Protein AF-A0A0G1J4E5-F1 (afdb_monomer_lite)

Organism: NCBI:txid1618413

Secondary structure (DSSP, 8-state):
-HHHHHTT---GGGSHHHHHHHHHHHHHHHHHTT-HHHHHHHHHHHHHHH-HHHHHHHHHHHHHHHHHHHHT--HHHHHHHHHHHHHHHHHHHTT-TTTHHHHTT-------S-------------------SS--TT-----PPPPGGGTS---------------TTGGGSSS---

Sequence (178 aa):
SFAFMLSKIKIPLSQPNVVVGSLLFFVSVAAIGKAGKVGAVAWEGVSSLVTPVGAFIVLLGTSVVGLIILFNTSFDAVFKLLAAIFTQARAYIFGESRFDKVINRGQLKVSGGPPTSTLAKNAPGEPLAPKLVSNVPGEQIVWKYPPLELLRTPPLSKKPWKVLALRPGWLRSIWDRP

Radius of gyration: 35.81 Å; chains: 1; bounding box: 70×92×84 Å

pLDDT: mean 71.75, std 17.54, range [40.28, 95.5]

Foldseek 3Di:
DVVVVVVPPPPVVVDVLLVQLVVQLVQLVCLLVVPPPSNVVSVVVQCVPPHNVVSNVVSVVSNLVSQCSNVVDDSVVSVVVVVVVVVVVCCVVVPPPVVVVVVVPDPPDPPDDDDDDDDDDDDDDDDDDPPPDPDDPPDPPPPDDPPCVVVCPDPPPPPPPPPPPPDPPPVPPPPDDD

Structure (mmCIF, N/CA/C/O backbone):
data_AF-A0A0G1J4E5-F1
#
_entry.id   AF-A0A0G1J4E5-F1
#
loop_
_atom_site.group_PDB
_atom_site.id
_atom_site.type_symbol
_atom_site.label_atom_id
_atom_site.label_alt_id
_atom_site.label_comp_i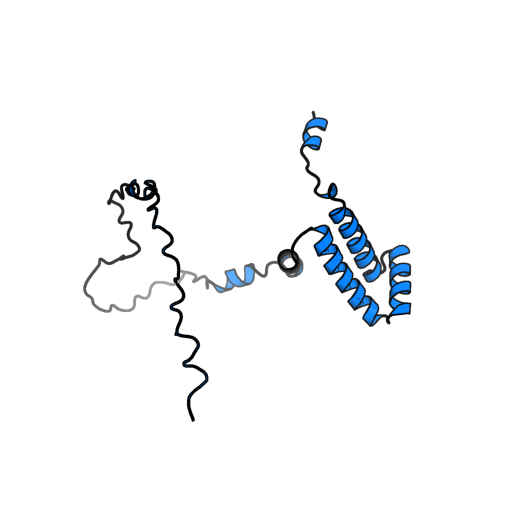d
_atom_site.label_asym_id
_atom_site.label_entity_id
_atom_site.label_seq_id
_atom_site.pdbx_PDB_ins_code
_atom_site.Cartn_x
_atom_site.Cartn_y
_atom_site.Cartn_z
_atom_site.occupancy
_atom_site.B_iso_or_equiv
_atom_site.auth_seq_id
_atom_site.auth_comp_id
_atom_site.auth_asym_id
_atom_site.auth_atom_id
_atom_site.pdbx_PDB_model_num
ATOM 1 N N . SER A 1 1 ? -26.902 -28.767 14.394 1.00 57.31 1 SER A N 1
ATOM 2 C CA . SER A 1 1 ? -26.782 -27.466 15.090 1.00 57.31 1 SER A CA 1
ATOM 3 C C . SER A 1 1 ? -25.752 -26.494 14.513 1.00 57.31 1 SER A C 1
ATOM 5 O O . SER A 1 1 ? -25.933 -25.298 14.699 1.00 57.31 1 SER A O 1
ATOM 7 N N . PHE A 1 2 ? -24.724 -26.927 13.766 1.00 63.78 2 PHE A N 1
ATOM 8 C CA . PHE A 1 2 ? -23.724 -26.006 13.186 1.00 63.78 2 PHE A CA 1
ATOM 9 C C . PHE A 1 2 ? -24.287 -25.002 12.159 1.00 63.78 2 PHE A C 1
ATOM 11 O O . PHE A 1 2 ? -23.803 -23.876 12.082 1.00 63.78 2 PHE A O 1
ATOM 18 N N . ALA A 1 3 ? -25.361 -25.352 11.441 1.00 74.38 3 ALA A N 1
ATOM 19 C CA . ALA A 1 3 ? -25.992 -24.484 10.439 1.00 74.38 3 ALA A CA 1
ATOM 20 C C . ALA A 1 3 ? -26.521 -23.144 11.003 1.00 74.38 3 ALA A C 1
ATOM 22 O O . ALA A 1 3 ? -26.431 -22.118 10.335 1.00 74.38 3 ALA A O 1
ATOM 23 N N . PHE A 1 4 ? -27.001 -23.115 12.253 1.00 71.56 4 PHE A N 1
ATOM 24 C CA . PHE A 1 4 ? -27.468 -21.878 12.898 1.00 71.56 4 PHE A CA 1
ATOM 25 C C . PHE A 1 4 ? -26.324 -21.010 13.453 1.00 71.56 4 PHE A C 1
ATOM 27 O O . PHE A 1 4 ? -26.496 -19.801 13.596 1.00 71.56 4 PHE A O 1
ATOM 34 N N . MET A 1 5 ? -25.144 -21.587 13.716 1.00 71.62 5 MET A N 1
ATOM 35 C CA . MET A 1 5 ? -23.969 -20.833 14.184 1.00 71.62 5 MET A CA 1
ATOM 36 C C . MET A 1 5 ? -23.278 -20.081 13.035 1.00 71.62 5 MET A C 1
ATOM 38 O O . MET A 1 5 ? -22.812 -18.961 13.231 1.00 71.62 5 MET A O 1
ATOM 42 N N . LEU A 1 6 ? -23.292 -20.639 11.817 1.00 70.25 6 LEU A N 1
ATOM 43 C CA . LEU A 1 6 ? -22.784 -19.981 10.603 1.00 70.25 6 LEU A CA 1
ATOM 44 C C . LEU A 1 6 ? -23.627 -18.760 10.183 1.00 70.25 6 LEU A C 1
ATOM 46 O O . LEU A 1 6 ? -23.089 -17.803 9.637 1.00 70.25 6 LEU A O 1
ATOM 50 N N . SER A 1 7 ? -24.929 -18.741 10.497 1.00 68.69 7 SER A N 1
ATOM 51 C CA . SER A 1 7 ? -25.852 -17.648 10.131 1.00 68.69 7 SER A CA 1
ATOM 52 C C . SER A 1 7 ? -25.569 -16.315 10.850 1.00 68.69 7 SER A C 1
ATOM 54 O O . SER A 1 7 ? -25.969 -15.252 10.377 1.00 68.69 7 SER A O 1
ATOM 56 N N . LYS A 1 8 ? -24.841 -16.334 11.975 1.00 62.22 8 LYS A N 1
ATOM 57 C CA . LYS A 1 8 ? -24.440 -15.122 12.715 1.00 62.22 8 LYS A CA 1
ATOM 58 C C . LYS A 1 8 ? -23.089 -14.555 12.278 1.00 62.22 8 LYS A C 1
ATOM 60 O O . LYS A 1 8 ? -22.712 -13.482 12.752 1.00 62.22 8 LYS A O 1
ATOM 65 N N . ILE A 1 9 ? -22.371 -15.225 11.375 1.00 69.44 9 ILE A N 1
ATOM 66 C CA . ILE A 1 9 ? -21.128 -14.697 10.819 1.00 69.44 9 ILE A CA 1
ATOM 67 C C . ILE A 1 9 ? -21.518 -13.606 9.821 1.00 69.44 9 ILE A C 1
ATOM 69 O O . ILE A 1 9 ? -21.808 -13.863 8.657 1.00 69.44 9 ILE A O 1
ATOM 73 N N . LYS A 1 10 ? -21.556 -12.359 10.297 1.00 60.66 10 LYS A N 1
ATOM 74 C CA . LYS A 1 10 ? -21.595 -11.180 9.431 1.00 60.66 10 LYS A CA 1
ATOM 75 C C . LYS A 1 10 ? -20.264 -11.111 8.694 1.00 60.66 10 LYS A C 1
ATOM 77 O O . LYS A 1 10 ? -19.330 -10.467 9.159 1.00 60.66 10 LYS A O 1
ATOM 82 N N . ILE A 1 11 ? -20.158 -11.821 7.577 1.00 67.06 11 ILE A N 1
ATOM 83 C CA . ILE A 1 11 ? -18.990 -11.731 6.715 1.00 67.06 11 ILE A CA 1
ATOM 84 C C . ILE A 1 11 ? -19.005 -10.310 6.120 1.00 67.06 11 ILE A C 1
ATOM 86 O O . ILE A 1 11 ? -19.946 -9.968 5.398 1.00 67.06 11 ILE A O 1
ATOM 90 N N . PRO A 1 12 ? -17.999 -9.461 6.396 1.00 62.59 12 PRO A N 1
ATOM 91 C CA . PRO A 1 12 ? -17.943 -8.100 5.852 1.00 62.59 12 PRO A CA 1
ATOM 92 C C . PRO A 1 12 ? -17.847 -8.077 4.313 1.00 62.59 12 PRO A C 1
ATOM 94 O O . PRO A 1 12 ? -18.073 -7.040 3.698 1.00 62.59 12 PRO A O 1
ATOM 97 N N . LEU A 1 13 ? -17.607 -9.237 3.687 1.00 58.84 13 LEU A N 1
ATOM 98 C CA . LEU A 1 13 ? -17.627 -9.469 2.239 1.00 58.84 13 LEU A CA 1
ATOM 99 C C . LEU A 1 13 ? -19.006 -9.262 1.582 1.00 58.84 13 LEU A C 1
ATOM 101 O O . LEU A 1 13 ? -19.081 -9.243 0.361 1.00 58.84 13 LEU A O 1
ATOM 105 N N . SER A 1 14 ? -20.096 -9.090 2.344 1.00 66.00 14 SER A N 1
ATOM 106 C CA . SER A 1 14 ? -21.414 -8.778 1.758 1.00 66.00 14 SER A CA 1
ATOM 107 C C . SER A 1 14 ? -21.496 -7.363 1.166 1.00 66.00 14 SER A C 1
ATOM 109 O O . SER A 1 14 ? -22.462 -7.057 0.468 1.00 66.00 14 SER A O 1
ATOM 111 N N . GLN A 1 15 ? -20.527 -6.489 1.456 1.00 78.19 15 GLN A N 1
ATOM 112 C CA . GLN A 1 15 ? -20.452 -5.162 0.851 1.00 78.19 15 GLN A CA 1
ATOM 113 C C . GLN A 1 15 ? -19.745 -5.253 -0.514 1.00 78.19 15 GLN A C 1
ATOM 115 O O . GLN A 1 15 ? -18.586 -5.673 -0.555 1.00 78.19 15 GLN A O 1
ATOM 120 N N . PRO A 1 16 ? -20.378 -4.814 -1.621 1.00 81.94 16 PRO A N 1
ATOM 121 C CA . PRO A 1 16 ? -19.771 -4.857 -2.957 1.00 81.94 16 PRO A CA 1
ATOM 122 C C . PRO A 1 16 ? -18.404 -4.165 -3.023 1.00 81.94 16 PRO A C 1
ATOM 124 O O . PRO A 1 16 ? -17.489 -4.643 -3.688 1.00 81.94 16 PRO A O 1
ATOM 127 N N . ASN A 1 17 ? -18.241 -3.076 -2.267 1.00 85.38 17 ASN A N 1
ATOM 128 C CA . ASN A 1 17 ? -17.005 -2.294 -2.208 1.00 85.38 17 ASN A CA 1
ATOM 129 C C . ASN A 1 17 ? -15.811 -3.146 -1.753 1.00 85.38 17 ASN A C 1
ATOM 131 O O . ASN A 1 17 ? -14.743 -3.082 -2.354 1.00 85.38 17 ASN A O 1
ATOM 135 N N . VAL A 1 18 ? -16.011 -3.995 -0.741 1.00 87.75 18 VAL A N 1
ATOM 136 C CA . VAL A 1 18 ? -14.967 -4.865 -0.178 1.00 87.75 18 VAL A CA 1
ATOM 137 C C . VAL A 1 18 ? -14.508 -5.885 -1.221 1.00 87.75 18 VAL A C 1
ATOM 139 O O . VAL A 1 18 ? -13.314 -6.142 -1.351 1.00 87.75 18 VAL A O 1
ATOM 142 N N . VAL A 1 19 ? -15.437 -6.421 -2.020 1.00 89.50 19 VAL A N 1
ATOM 143 C CA . VAL A 1 19 ? -15.121 -7.368 -3.101 1.00 89.50 19 VAL A CA 1
ATOM 144 C C . VAL A 1 19 ? -14.272 -6.693 -4.175 1.00 89.50 19 VAL A C 1
ATOM 146 O O . VAL A 1 19 ? -13.218 -7.219 -4.535 1.00 89.50 19 VAL A O 1
ATOM 149 N N . VAL A 1 20 ? -14.671 -5.503 -4.631 1.00 91.00 20 VAL A N 1
ATOM 150 C CA . VAL A 1 20 ? -13.913 -4.731 -5.630 1.00 91.00 20 VAL A CA 1
ATOM 151 C C . VAL A 1 20 ? -12.520 -4.378 -5.105 1.00 91.00 20 VAL A C 1
ATOM 153 O O . VAL A 1 20 ? -11.532 -4.580 -5.809 1.00 91.00 20 VAL A O 1
ATOM 156 N N . GLY A 1 21 ? -12.425 -3.927 -3.851 1.00 91.38 21 GLY A N 1
ATOM 157 C CA . GLY A 1 21 ? -11.150 -3.639 -3.195 1.00 91.38 21 GLY A CA 1
ATOM 158 C C . GLY A 1 21 ? -10.251 -4.871 -3.090 1.00 91.38 21 GLY A C 1
ATOM 159 O O . GLY A 1 21 ? -9.068 -4.788 -3.407 1.00 91.38 21 GLY A O 1
ATOM 160 N N . SER A 1 22 ? -10.815 -6.029 -2.726 1.00 90.06 22 SER A N 1
ATOM 161 C CA . SER A 1 22 ? -10.077 -7.298 -2.635 1.00 90.06 22 SER A CA 1
ATOM 162 C C . SER A 1 22 ? -9.513 -7.742 -3.980 1.00 90.06 22 SER A C 1
ATOM 164 O O . SER A 1 22 ? -8.348 -8.126 -4.052 1.00 90.06 22 SER A O 1
ATOM 166 N N . LEU A 1 23 ? -10.305 -7.633 -5.049 1.00 92.62 23 LEU A N 1
ATOM 167 C CA . LEU A 1 23 ? -9.894 -8.016 -6.392 1.00 92.62 23 LEU A CA 1
ATOM 168 C C . LEU A 1 23 ? -8.799 -7.080 -6.905 1.00 92.62 23 LEU A C 1
ATOM 170 O O . LEU A 1 23 ? -7.784 -7.545 -7.421 1.00 92.62 23 LEU A O 1
ATOM 174 N N . LEU A 1 24 ? -8.979 -5.771 -6.714 1.00 93.00 24 LEU A N 1
ATOM 175 C CA . LEU A 1 24 ? -8.003 -4.766 -7.118 1.00 93.00 24 LEU A CA 1
ATOM 176 C C . LEU A 1 24 ? -6.676 -4.957 -6.376 1.00 93.00 24 LEU A C 1
ATOM 178 O O . LEU A 1 24 ? -5.624 -5.024 -7.007 1.00 93.00 24 LEU A O 1
ATOM 182 N N . PHE A 1 25 ? -6.728 -5.098 -5.049 1.00 93.38 25 PHE A N 1
ATOM 183 C CA . PHE A 1 25 ? -5.554 -5.362 -4.220 1.00 93.38 25 PHE A CA 1
ATOM 184 C C . PHE A 1 25 ? -4.847 -6.652 -4.648 1.00 93.38 25 PHE A C 1
ATOM 186 O O . PHE A 1 25 ? -3.633 -6.655 -4.844 1.00 93.38 25 PHE A O 1
ATOM 193 N N . PHE A 1 26 ? -5.606 -7.729 -4.855 1.00 93.75 26 PHE A N 1
ATOM 194 C CA . PHE A 1 26 ? -5.065 -9.022 -5.254 1.00 93.75 26 PHE A CA 1
ATOM 195 C C . PHE A 1 26 ? -4.353 -8.960 -6.608 1.00 93.75 26 PHE A C 1
ATOM 197 O O . PHE A 1 26 ? -3.216 -9.413 -6.711 1.00 93.75 26 PHE A O 1
ATOM 204 N N . VAL A 1 27 ? -4.973 -8.355 -7.626 1.00 94.00 27 VAL A N 1
ATOM 205 C CA . VAL A 1 27 ? -4.351 -8.190 -8.950 1.00 94.00 27 VAL A CA 1
ATOM 206 C C . VAL A 1 27 ? -3.096 -7.325 -8.855 1.00 94.00 27 VAL A C 1
ATOM 208 O O . VAL A 1 27 ? -2.080 -7.658 -9.459 1.00 94.00 27 VAL A O 1
ATOM 211 N N . SER A 1 28 ? -3.135 -6.260 -8.053 1.00 93.62 28 SER A N 1
ATOM 212 C CA . SER A 1 28 ? -1.995 -5.364 -7.857 1.00 93.62 28 SER A CA 1
ATOM 213 C C . SER A 1 28 ? -0.794 -6.087 -7.245 1.00 93.62 28 SER A C 1
ATOM 215 O O . SER A 1 28 ? 0.313 -6.026 -7.776 1.00 93.62 28 SER A O 1
ATOM 217 N N . VAL A 1 29 ? -1.013 -6.826 -6.154 1.00 94.12 29 VAL A N 1
ATOM 218 C CA . VAL A 1 29 ? 0.043 -7.588 -5.471 1.00 94.12 29 VAL A CA 1
ATOM 219 C C . VAL A 1 29 ? 0.534 -8.748 -6.339 1.00 94.12 29 VAL A C 1
ATOM 221 O O . VAL A 1 29 ? 1.740 -8.983 -6.419 1.00 94.12 29 VAL A O 1
ATOM 224 N N . AL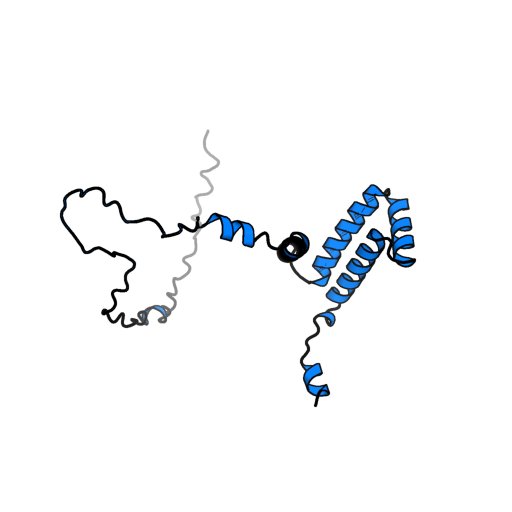A A 1 30 ? -0.370 -9.438 -7.040 1.00 94.50 30 ALA A N 1
ATOM 225 C CA . ALA A 1 30 ? -0.010 -10.506 -7.968 1.00 94.50 30 ALA A CA 1
ATOM 226 C C . ALA A 1 30 ? 0.852 -9.992 -9.131 1.00 94.50 30 ALA A C 1
ATOM 228 O O . ALA A 1 30 ? 1.811 -10.661 -9.513 1.00 94.50 30 ALA A O 1
ATOM 229 N N . ALA A 1 31 ? 0.557 -8.802 -9.665 1.00 94.56 31 ALA A N 1
ATOM 230 C CA . ALA A 1 31 ? 1.354 -8.171 -10.711 1.00 94.56 31 ALA A CA 1
ATOM 231 C C . ALA A 1 31 ? 2.753 -7.784 -10.206 1.00 94.56 31 ALA A C 1
ATOM 233 O O . ALA A 1 31 ? 3.744 -8.125 -10.847 1.00 94.56 31 ALA A O 1
ATOM 234 N N . ILE A 1 32 ? 2.861 -7.156 -9.027 1.00 94.31 32 ILE A N 1
ATOM 235 C CA . ILE A 1 32 ? 4.162 -6.793 -8.427 1.00 94.31 32 ILE A CA 1
ATOM 236 C C . ILE A 1 32 ? 5.023 -8.033 -8.187 1.00 94.31 32 ILE A C 1
ATOM 238 O O . ILE A 1 32 ? 6.200 -8.054 -8.542 1.00 94.31 32 ILE A O 1
ATOM 242 N N . GLY A 1 33 ? 4.435 -9.075 -7.599 1.00 93.50 33 GLY A N 1
ATOM 243 C CA . GLY A 1 33 ? 5.125 -10.335 -7.334 1.00 93.50 33 GLY A CA 1
ATOM 244 C C . GLY A 1 33 ? 5.355 -11.189 -8.581 1.00 93.50 33 GLY A C 1
ATOM 245 O O . GLY A 1 33 ? 5.957 -12.253 -8.464 1.00 93.50 33 GLY A O 1
ATOM 246 N N . LYS A 1 34 ? 4.850 -10.766 -9.754 1.00 92.88 34 LYS A N 1
ATOM 247 C CA . LYS A 1 34 ? 4.793 -11.564 -10.992 1.00 92.88 34 LYS A CA 1
ATOM 248 C C . LYS A 1 34 ? 4.280 -12.985 -10.722 1.00 92.88 34 LYS A C 1
ATOM 250 O O . LYS A 1 34 ? 4.789 -13.969 -11.256 1.00 92.88 34 LYS A O 1
ATOM 255 N N . ALA A 1 35 ? 3.293 -13.090 -9.834 1.00 90.56 35 ALA A N 1
ATOM 256 C CA . ALA A 1 35 ? 2.805 -14.356 -9.323 1.00 90.56 35 ALA A CA 1
ATOM 257 C C . ALA A 1 35 ? 1.947 -15.056 -10.387 1.00 90.56 35 ALA A C 1
ATOM 259 O O . ALA A 1 35 ? 0.885 -14.569 -10.788 1.00 90.56 35 ALA A O 1
ATOM 260 N N . GLY A 1 36 ? 2.416 -16.217 -10.847 1.00 92.94 36 GLY A N 1
ATOM 261 C CA . GLY A 1 36 ? 1.757 -16.995 -11.893 1.00 92.94 36 GLY A CA 1
ATOM 262 C C . GLY A 1 36 ? 1.722 -16.295 -13.258 1.00 92.94 36 GLY A C 1
ATOM 263 O O . GLY A 1 36 ? 2.329 -15.247 -13.480 1.00 92.94 36 GLY A O 1
ATOM 264 N N . LYS A 1 37 ? 0.987 -16.887 -14.206 1.00 92.56 37 LYS A N 1
ATOM 265 C CA . LYS A 1 37 ? 0.853 -16.338 -15.567 1.00 92.56 37 LYS A CA 1
ATOM 266 C C . LYS A 1 37 ? 0.090 -15.012 -15.590 1.00 92.56 37 LYS A C 1
ATOM 268 O O . LYS A 1 37 ? 0.490 -14.104 -16.307 1.00 92.56 37 LYS A O 1
ATOM 273 N N . VAL A 1 38 ? -0.958 -14.881 -14.775 1.00 92.38 38 VAL A N 1
ATOM 274 C CA . VAL A 1 38 ? -1.778 -13.659 -14.705 1.00 92.38 38 VAL A CA 1
ATOM 275 C C . VAL A 1 38 ? -0.959 -12.475 -14.189 1.00 92.38 38 VAL A C 1
ATOM 277 O O . VAL A 1 38 ? -0.997 -11.408 -14.794 1.00 92.38 38 VAL A O 1
ATOM 280 N N . GLY A 1 39 ? -0.172 -12.665 -13.125 1.00 93.31 39 GLY A N 1
ATOM 281 C CA . GLY A 1 39 ? 0.689 -11.612 -12.586 1.00 93.31 39 GLY A CA 1
ATOM 282 C C . GLY A 1 39 ? 1.792 -11.196 -13.559 1.00 93.31 39 GLY A C 1
ATOM 283 O O . GLY A 1 39 ? 2.042 -10.005 -13.719 1.00 93.31 39 GLY A O 1
ATOM 284 N N . ALA A 1 40 ? 2.410 -12.153 -14.258 1.00 93.94 40 ALA A N 1
ATOM 285 C CA . ALA A 1 40 ? 3.423 -11.858 -15.272 1.00 93.94 40 ALA A CA 1
ATOM 286 C C . ALA A 1 40 ? 2.859 -11.032 -16.440 1.00 93.94 40 ALA A C 1
ATOM 288 O O . ALA A 1 40 ? 3.450 -10.019 -16.804 1.00 93.94 40 ALA A O 1
ATOM 289 N N . VAL A 1 41 ? 1.690 -11.413 -16.968 1.00 95.06 41 VAL A N 1
ATOM 290 C CA . VAL A 1 41 ? 1.018 -10.679 -18.055 1.00 95.06 41 VAL A CA 1
ATOM 291 C C . VAL A 1 41 ? 0.571 -9.291 -17.592 1.00 95.06 41 VAL A C 1
ATOM 293 O O . VAL A 1 41 ? 0.753 -8.313 -18.312 1.00 95.06 41 VAL A O 1
ATOM 296 N N . ALA A 1 42 ? 0.033 -9.176 -16.374 1.00 93.75 42 ALA A N 1
ATOM 297 C CA . ALA A 1 42 ? -0.347 -7.886 -15.802 1.00 93.75 42 ALA A CA 1
ATOM 298 C C . ALA A 1 42 ? 0.869 -6.962 -15.623 1.00 93.75 42 ALA A C 1
ATOM 300 O O . ALA A 1 42 ? 0.804 -5.782 -15.963 1.00 93.75 42 ALA A O 1
ATOM 301 N N . TRP A 1 43 ? 1.995 -7.497 -15.141 1.00 95.12 43 TRP A N 1
ATOM 302 C CA . TRP A 1 43 ? 3.243 -6.747 -15.029 1.00 95.12 43 TRP A CA 1
ATOM 303 C C . TRP A 1 43 ? 3.756 -6.289 -16.392 1.00 95.12 43 TRP A C 1
ATOM 305 O O . TRP A 1 43 ? 4.112 -5.126 -16.554 1.00 95.12 43 TRP A O 1
ATOM 315 N N . GLU A 1 44 ? 3.797 -7.190 -17.371 1.00 94.44 44 GLU A N 1
ATOM 316 C CA . GLU A 1 44 ? 4.279 -6.890 -18.718 1.00 94.44 44 GLU A CA 1
ATOM 317 C C . GLU A 1 44 ? 3.432 -5.793 -19.369 1.00 94.44 44 GLU A C 1
ATOM 319 O O . GLU A 1 44 ? 3.984 -4.786 -19.813 1.00 94.44 44 GLU A O 1
ATOM 324 N N . GLY A 1 45 ? 2.103 -5.902 -19.277 1.00 94.25 45 GLY A N 1
ATOM 325 C CA . GLY A 1 45 ? 1.176 -4.869 -19.731 1.00 94.25 45 GLY A CA 1
ATOM 326 C C . GLY A 1 45 ? 1.488 -3.508 -19.111 1.00 94.25 45 GLY A C 1
ATOM 327 O O . GLY A 1 45 ? 1.786 -2.558 -19.828 1.00 94.25 45 GLY A O 1
ATOM 328 N N . VAL A 1 46 ? 1.524 -3.406 -17.781 1.00 94.56 46 VAL A N 1
ATOM 329 C CA . VAL A 1 46 ? 1.756 -2.114 -17.107 1.00 94.56 46 VAL A CA 1
ATOM 330 C C . VAL A 1 46 ? 3.174 -1.576 -17.357 1.00 94.56 46 VAL A C 1
ATOM 332 O O . VAL A 1 46 ? 3.359 -0.377 -17.569 1.00 94.56 46 VAL A O 1
ATOM 335 N N . SER A 1 47 ? 4.183 -2.449 -17.382 1.00 95.31 47 SER A N 1
ATOM 336 C CA . SER A 1 47 ? 5.581 -2.062 -17.617 1.00 95.31 47 SER A CA 1
ATOM 337 C C . SER A 1 47 ? 5.846 -1.568 -19.038 1.00 95.31 47 SER A C 1
ATOM 339 O O . SER A 1 47 ? 6.678 -0.676 -19.204 1.00 95.31 47 SER A O 1
ATOM 341 N N . SER A 1 48 ? 5.107 -2.078 -20.029 1.00 94.81 48 SER A N 1
ATOM 342 C CA . SER A 1 48 ? 5.192 -1.621 -21.419 1.00 94.81 48 SER A CA 1
ATOM 343 C C . SER A 1 48 ? 4.603 -0.221 -21.631 1.00 94.81 48 SER A C 1
ATOM 345 O O . SER A 1 48 ? 5.069 0.502 -22.507 1.00 94.81 48 SER A O 1
ATOM 347 N N . LEU A 1 49 ? 3.630 0.192 -20.806 1.00 95.50 49 LEU A N 1
ATOM 348 C CA . LEU A 1 49 ? 2.969 1.497 -20.930 1.00 95.50 49 LEU A CA 1
ATOM 349 C C . LEU A 1 49 ? 3.742 2.638 -20.255 1.00 95.50 49 LEU A C 1
ATOM 351 O O . LEU A 1 49 ? 3.746 3.753 -20.768 1.00 95.50 49 LEU A O 1
ATOM 355 N N . VAL A 1 50 ? 4.347 2.393 -19.087 1.00 94.00 50 VAL A N 1
ATOM 356 C CA . VAL A 1 50 ? 4.900 3.478 -18.249 1.00 94.00 50 VAL A CA 1
ATOM 357 C C . VAL A 1 50 ? 6.421 3.452 -18.142 1.00 94.00 50 VAL A C 1
ATOM 359 O O . VAL A 1 50 ? 7.017 4.516 -18.026 1.00 94.00 50 VAL A O 1
ATOM 362 N N . THR A 1 51 ? 7.036 2.266 -18.155 1.00 94.75 51 THR A N 1
ATOM 363 C CA . THR A 1 51 ? 8.416 1.893 -17.754 1.00 94.75 51 THR A CA 1
ATOM 364 C C . THR A 1 51 ? 8.382 0.891 -16.593 1.00 94.75 51 THR A C 1
ATOM 366 O O . THR A 1 51 ? 7.475 0.945 -15.758 1.00 94.75 51 THR A O 1
ATOM 369 N N . PRO A 1 52 ? 9.383 -0.003 -16.460 1.00 91.62 52 PRO A N 1
ATOM 370 C CA . PRO A 1 52 ? 9.428 -0.985 -15.371 1.00 91.62 52 PRO A CA 1
ATOM 371 C C . PRO A 1 52 ? 9.440 -0.365 -13.966 1.00 91.62 52 PRO A C 1
ATOM 373 O O . PRO A 1 52 ? 8.793 -0.879 -13.056 1.00 91.62 52 PRO A O 1
ATOM 376 N N . VAL A 1 53 ? 10.154 0.752 -13.789 1.00 94.50 53 VAL A N 1
ATOM 377 C CA . VAL A 1 53 ? 10.235 1.455 -12.497 1.00 94.50 53 VAL A CA 1
ATOM 378 C C . VAL A 1 53 ? 8.918 2.167 -12.191 1.00 94.50 53 VAL A C 1
ATOM 380 O O . VAL A 1 53 ? 8.406 2.062 -11.077 1.00 94.50 53 VAL A O 1
ATOM 383 N N . GLY A 1 54 ? 8.325 2.836 -13.186 1.00 93.56 54 GLY A N 1
ATOM 384 C CA . GLY A 1 54 ? 7.019 3.474 -13.036 1.00 93.56 54 GLY A CA 1
ATOM 385 C C . GLY A 1 54 ? 5.906 2.467 -12.742 1.00 93.56 54 GLY A C 1
ATOM 386 O O . GLY A 1 54 ? 5.091 2.703 -11.855 1.00 93.56 54 GLY A O 1
ATOM 387 N N . ALA A 1 55 ? 5.917 1.307 -13.403 1.00 93.62 55 ALA A N 1
ATOM 388 C CA . ALA A 1 55 ? 4.967 0.225 -13.155 1.00 93.62 55 ALA A CA 1
ATOM 389 C C . ALA A 1 55 ? 4.998 -0.263 -11.704 1.00 93.62 55 ALA A C 1
ATOM 391 O O . ALA A 1 55 ? 3.941 -0.477 -11.115 1.00 93.62 55 ALA A O 1
ATOM 392 N N . PHE A 1 56 ? 6.188 -0.374 -11.103 1.00 94.62 56 PHE A N 1
ATOM 393 C CA . PHE A 1 56 ? 6.310 -0.720 -9.689 1.00 94.62 56 PHE A CA 1
ATOM 394 C C . PHE A 1 56 ? 5.618 0.310 -8.788 1.00 94.62 56 PHE A C 1
ATOM 396 O O . PHE A 1 56 ? 4.824 -0.065 -7.930 1.00 94.62 56 PHE A O 1
ATOM 403 N N . ILE A 1 57 ? 5.880 1.605 -9.002 1.00 95.12 57 ILE A N 1
ATOM 404 C CA . ILE A 1 57 ? 5.306 2.689 -8.188 1.00 95.12 57 ILE A CA 1
ATOM 405 C C . ILE A 1 57 ? 3.783 2.736 -8.345 1.00 95.12 57 ILE A C 1
ATOM 407 O O . ILE A 1 57 ? 3.064 2.839 -7.350 1.00 95.12 57 ILE A O 1
ATOM 411 N N . VAL A 1 58 ? 3.288 2.624 -9.580 1.00 94.88 58 VAL A N 1
ATOM 412 C CA . VAL A 1 58 ? 1.852 2.623 -9.879 1.00 94.88 58 VAL A CA 1
ATOM 413 C C . VAL A 1 58 ? 1.171 1.434 -9.215 1.00 94.88 58 VAL A C 1
ATOM 415 O O . VAL A 1 58 ? 0.193 1.634 -8.501 1.00 94.88 58 VAL A O 1
ATOM 418 N N . LEU A 1 59 ? 1.711 0.222 -9.376 1.00 93.88 59 LEU A N 1
ATOM 419 C CA . LEU A 1 59 ? 1.137 -0.979 -8.772 1.00 93.88 59 LEU A CA 1
ATOM 420 C C . LEU A 1 59 ? 1.192 -0.945 -7.237 1.00 93.88 59 LEU A C 1
ATOM 422 O O . LEU A 1 59 ? 0.294 -1.450 -6.562 1.00 93.88 59 LEU A O 1
ATOM 426 N N . LEU A 1 60 ? 2.226 -0.344 -6.650 1.00 94.31 60 LEU A N 1
ATOM 427 C CA . LEU A 1 60 ? 2.289 -0.147 -5.202 1.00 94.31 60 LEU A CA 1
ATOM 428 C C . LEU A 1 60 ? 1.186 0.830 -4.759 1.00 94.31 60 LEU A C 1
ATOM 430 O O . LEU A 1 60 ? 0.427 0.539 -3.835 1.00 94.31 60 LEU A O 1
ATOM 434 N N . GLY A 1 61 ? 1.026 1.950 -5.468 1.00 93.62 61 GLY A N 1
ATOM 435 C CA . GLY A 1 61 ? -0.042 2.919 -5.218 1.00 93.62 61 GLY A CA 1
ATOM 436 C C . GLY A 1 61 ? -1.436 2.300 -5.330 1.00 93.62 61 GLY A C 1
ATOM 437 O O . GLY A 1 61 ? -2.249 2.439 -4.415 1.00 93.62 61 GLY A O 1
ATOM 438 N N . THR A 1 62 ? -1.705 1.541 -6.395 1.00 93.38 62 THR A N 1
ATOM 439 C CA . THR A 1 62 ? -2.988 0.845 -6.576 1.00 93.38 62 THR A CA 1
ATOM 440 C C . THR A 1 62 ? -3.208 -0.242 -5.531 1.00 93.38 62 THR A C 1
ATOM 442 O O . THR A 1 62 ? -4.345 -0.453 -5.121 1.00 93.38 62 THR A O 1
ATOM 445 N N . SER A 1 63 ? -2.147 -0.879 -5.025 1.00 93.06 63 SER A N 1
ATOM 446 C CA . SER A 1 63 ? -2.237 -1.805 -3.893 1.00 93.06 63 SER A CA 1
ATOM 447 C C . SER A 1 63 ? -2.693 -1.083 -2.620 1.00 93.06 63 SER A C 1
ATOM 449 O O . SER A 1 63 ? -3.568 -1.575 -1.913 1.00 93.06 63 SER A O 1
ATOM 451 N N . VAL A 1 64 ? -2.161 0.106 -2.325 1.00 91.44 64 VAL A N 1
ATOM 452 C CA . VAL A 1 64 ? -2.605 0.896 -1.161 1.00 91.44 64 VAL A CA 1
ATOM 453 C C . VAL A 1 64 ? -4.059 1.349 -1.326 1.00 91.44 64 VAL A C 1
ATOM 455 O O . VAL A 1 64 ? -4.853 1.205 -0.398 1.00 91.44 64 VAL A O 1
ATOM 458 N N . VAL A 1 65 ? -4.441 1.827 -2.514 1.00 92.00 65 VAL A N 1
ATOM 459 C CA . VAL A 1 65 ? -5.830 2.210 -2.828 1.00 92.00 65 VAL A CA 1
ATOM 460 C C . VAL A 1 65 ? -6.779 1.015 -2.711 1.00 92.00 65 VAL A C 1
ATOM 462 O O . VAL A 1 65 ? -7.839 1.130 -2.099 1.00 92.00 65 VAL A O 1
ATOM 465 N N . GLY A 1 66 ? -6.385 -0.153 -3.220 1.00 91.88 66 GLY A N 1
ATOM 466 C CA . GLY A 1 66 ? -7.139 -1.396 -3.070 1.00 91.88 66 GLY A CA 1
ATOM 467 C C . GLY A 1 66 ? -7.349 -1.773 -1.605 1.00 91.88 66 GLY A C 1
ATOM 468 O O . GLY A 1 66 ? -8.446 -2.180 -1.240 1.00 91.88 66 GLY A O 1
ATOM 469 N N . LEU A 1 67 ? -6.347 -1.555 -0.746 1.00 89.69 67 LEU A N 1
ATOM 470 C CA . LEU A 1 67 ? -6.438 -1.814 0.692 1.00 89.69 67 LEU A CA 1
ATOM 471 C C . LEU A 1 67 ? -7.418 -0.862 1.402 1.00 89.69 67 LEU A C 1
ATOM 473 O O . LEU A 1 67 ? -8.185 -1.290 2.261 1.00 89.69 67 LEU A O 1
ATOM 477 N N . ILE A 1 68 ? -7.437 0.413 1.008 1.00 88.88 68 ILE A N 1
ATOM 478 C CA . ILE A 1 68 ? -8.388 1.421 1.510 1.00 88.88 68 ILE A CA 1
ATOM 479 C C . ILE A 1 68 ? -9.824 1.042 1.139 1.00 88.88 68 ILE A C 1
ATOM 481 O O . ILE A 1 68 ? -10.712 1.044 1.993 1.00 88.88 68 ILE A O 1
ATOM 485 N N . ILE A 1 69 ? -10.043 0.660 -0.122 1.00 90.06 69 ILE A N 1
ATOM 486 C CA . ILE A 1 69 ? -11.356 0.227 -0.615 1.00 90.06 69 ILE A CA 1
ATOM 487 C C . ILE A 1 69 ? -11.776 -1.091 0.055 1.00 90.06 69 ILE A C 1
ATOM 489 O O . ILE A 1 69 ? -12.928 -1.224 0.465 1.00 90.06 69 ILE A O 1
ATOM 493 N N . LEU A 1 70 ? -10.845 -2.042 0.212 1.00 87.31 70 LEU A N 1
ATOM 494 C CA . LEU A 1 70 ? -11.080 -3.343 0.842 1.00 87.31 70 LEU A CA 1
ATOM 495 C C . LEU A 1 70 ? -11.598 -3.186 2.267 1.00 87.31 70 LEU A C 1
ATOM 497 O O . LEU A 1 70 ? -12.549 -3.854 2.658 1.00 87.31 70 LEU A O 1
ATOM 501 N N . PHE A 1 71 ? -10.968 -2.319 3.054 1.00 84.25 71 PHE A N 1
ATOM 502 C CA . PHE A 1 71 ? -11.373 -2.135 4.439 1.00 84.25 71 PHE A CA 1
ATOM 503 C C . PHE A 1 71 ? -12.544 -1.167 4.597 1.00 84.25 71 PHE A C 1
ATOM 505 O O . PHE A 1 71 ? -13.118 -1.116 5.681 1.00 84.25 71 PHE A O 1
ATOM 512 N N . ASN A 1 72 ? -12.935 -0.439 3.542 1.00 84.50 72 ASN A N 1
ATOM 513 C CA . ASN A 1 72 ? -13.905 0.652 3.638 1.00 84.50 72 ASN A CA 1
ATOM 514 C C . ASN A 1 72 ? -13.532 1.615 4.791 1.00 84.50 72 ASN A C 1
ATOM 516 O O . ASN A 1 72 ? -14.379 2.049 5.572 1.00 84.50 72 ASN A O 1
ATOM 520 N N . THR A 1 73 ? -12.229 1.878 4.956 1.00 78.75 73 THR A N 1
ATOM 521 C CA . THR A 1 73 ? -11.668 2.687 6.048 1.00 78.75 73 THR A CA 1
ATOM 522 C C . THR A 1 73 ? -10.926 3.908 5.519 1.00 78.75 73 THR A C 1
ATOM 524 O O . THR A 1 73 ? -10.554 3.987 4.352 1.00 78.75 73 THR A O 1
ATOM 527 N N . SER A 1 74 ? -10.712 4.896 6.390 1.00 81.38 74 SER A N 1
ATOM 528 C CA . SER A 1 74 ? -9.896 6.066 6.068 1.00 81.38 74 SER A CA 1
ATOM 529 C C . SER A 1 74 ? -8.410 5.704 5.938 1.00 81.38 74 SER A C 1
ATOM 531 O O . SER A 1 74 ? -7.929 4.749 6.554 1.00 81.38 74 SER A O 1
ATOM 533 N N . PHE A 1 75 ? -7.662 6.522 5.186 1.00 77.25 75 PHE A N 1
ATOM 534 C CA . PHE A 1 75 ? -6.209 6.389 5.010 1.00 77.25 75 PHE A CA 1
ATOM 535 C C . PHE A 1 75 ? -5.464 6.180 6.342 1.00 77.25 75 PHE A C 1
ATOM 537 O O . PHE A 1 75 ? -4.618 5.296 6.442 1.00 77.25 75 PHE A O 1
ATOM 544 N N . ASP A 1 76 ? -5.811 6.945 7.382 1.00 82.62 76 ASP A N 1
ATOM 545 C CA . ASP A 1 76 ? -5.169 6.885 8.704 1.00 82.62 76 ASP A CA 1
ATOM 546 C C . ASP A 1 76 ? -5.279 5.498 9.364 1.00 82.62 76 ASP A C 1
ATOM 548 O O . ASP A 1 76 ? -4.302 4.974 9.905 1.00 82.62 76 ASP A O 1
ATOM 552 N N . ALA A 1 77 ? -6.446 4.856 9.260 1.00 83.31 77 ALA A N 1
ATOM 553 C CA . ALA A 1 77 ? -6.660 3.518 9.802 1.00 83.31 77 ALA A CA 1
ATOM 554 C C . ALA A 1 77 ? -5.825 2.461 9.060 1.00 83.31 77 ALA A C 1
ATOM 556 O O . ALA A 1 77 ? -5.266 1.561 9.691 1.00 83.31 77 ALA A O 1
ATOM 557 N N . VAL A 1 78 ? -5.687 2.595 7.736 1.00 82.88 78 VAL A N 1
ATOM 558 C CA . VAL A 1 78 ? -4.858 1.699 6.916 1.00 82.88 78 VAL A CA 1
ATOM 559 C C . VAL A 1 78 ? -3.377 1.846 7.265 1.00 82.88 78 VAL A C 1
ATOM 561 O O . VAL A 1 78 ? -2.697 0.840 7.460 1.00 82.88 78 VAL A O 1
ATOM 564 N N . PHE A 1 79 ? -2.870 3.071 7.426 1.00 83.31 79 PHE A N 1
ATOM 565 C CA . PHE A 1 79 ? -1.479 3.285 7.839 1.00 83.31 79 PHE A CA 1
ATOM 566 C C . PHE A 1 79 ? -1.194 2.733 9.240 1.00 83.31 79 PHE A C 1
ATOM 568 O O . PHE A 1 79 ? -0.146 2.123 9.449 1.00 83.31 79 PHE A O 1
ATOM 575 N N . LYS A 1 80 ? -2.133 2.872 10.185 1.00 85.81 80 LYS A N 1
ATOM 576 C CA . LYS A 1 80 ? -2.021 2.259 11.520 1.00 85.81 80 LYS A CA 1
ATOM 577 C C . LYS A 1 80 ? -1.970 0.732 11.451 1.00 85.81 80 LYS A C 1
ATOM 579 O O . LYS A 1 80 ? -1.141 0.132 12.132 1.00 85.81 80 LYS A O 1
ATOM 584 N N . LEU A 1 81 ? -2.801 0.109 10.611 1.00 84.00 81 LEU A N 1
ATOM 585 C CA . LEU A 1 81 ? -2.775 -1.337 10.370 1.00 84.00 81 LEU A CA 1
ATOM 586 C C . LEU A 1 81 ? -1.429 -1.775 9.773 1.00 84.00 81 LEU A C 1
ATOM 588 O O . LEU A 1 81 ? -0.811 -2.709 10.275 1.00 84.00 81 LEU A O 1
ATOM 592 N N . LEU A 1 82 ? -0.948 -1.082 8.737 1.00 83.50 82 LEU A N 1
ATOM 593 C CA . LEU A 1 82 ? 0.339 -1.378 8.103 1.00 83.50 82 LEU A CA 1
ATOM 594 C C . LEU A 1 82 ? 1.506 -1.222 9.086 1.00 83.50 82 LEU A C 1
ATOM 596 O O . LEU A 1 82 ? 2.376 -2.087 9.132 1.00 83.50 82 LEU A O 1
ATOM 600 N N . ALA A 1 83 ? 1.506 -0.175 9.917 1.00 85.75 83 ALA A N 1
ATOM 601 C CA . ALA A 1 83 ? 2.511 0.013 10.961 1.00 85.75 83 ALA A CA 1
ATOM 602 C C . ALA A 1 83 ? 2.454 -1.108 12.011 1.00 85.75 83 ALA A C 1
ATOM 604 O O . ALA A 1 83 ? 3.493 -1.642 12.401 1.00 85.75 83 ALA A O 1
ATOM 605 N N . ALA A 1 84 ? 1.256 -1.519 12.434 1.00 85.25 84 ALA A N 1
ATOM 606 C CA . ALA A 1 84 ? 1.080 -2.637 13.355 1.00 85.25 84 ALA A CA 1
ATOM 607 C C . ALA A 1 84 ? 1.622 -3.946 12.759 1.00 85.25 84 ALA A C 1
ATOM 609 O O . ALA A 1 84 ? 2.438 -4.611 13.394 1.00 85.25 84 ALA A O 1
ATOM 610 N N . ILE A 1 85 ? 1.269 -4.261 11.508 1.00 85.81 85 ILE A N 1
ATOM 611 C CA . ILE A 1 85 ? 1.777 -5.442 10.796 1.00 85.81 85 ILE A CA 1
ATOM 612 C C . ILE A 1 85 ? 3.298 -5.370 10.661 1.00 85.81 85 ILE A C 1
ATOM 614 O O . ILE A 1 85 ? 3.974 -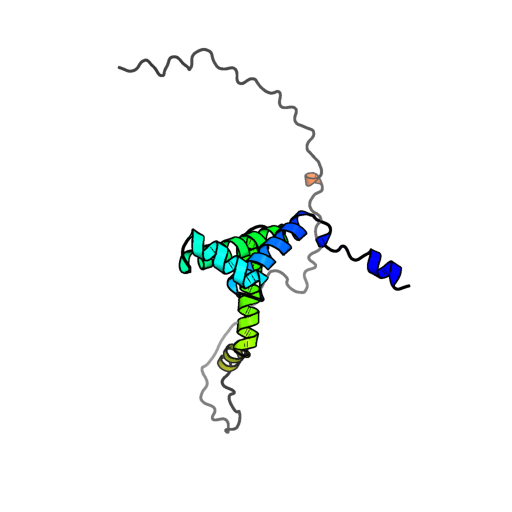6.354 10.935 1.00 85.81 85 ILE A O 1
ATOM 618 N N . PHE A 1 86 ? 3.860 -4.214 10.300 1.00 84.88 86 PHE A N 1
ATOM 619 C CA . PHE A 1 86 ? 5.304 -4.058 10.134 1.00 84.88 86 PHE A CA 1
ATOM 620 C C . PHE A 1 86 ? 6.060 -4.189 11.461 1.00 84.88 86 PHE A C 1
ATOM 622 O O . PHE A 1 86 ? 7.095 -4.848 11.515 1.00 84.88 86 PHE A O 1
ATOM 629 N N . THR A 1 87 ? 5.544 -3.621 12.556 1.00 84.06 87 THR A N 1
ATOM 630 C CA . THR A 1 87 ? 6.152 -3.798 13.887 1.00 84.06 87 THR A CA 1
ATOM 631 C C . THR A 1 87 ? 6.052 -5.238 14.380 1.00 84.06 87 THR A C 1
ATOM 633 O O . THR A 1 87 ? 7.001 -5.732 14.985 1.00 84.06 87 THR A O 1
ATOM 636 N N . GLN A 1 88 ? 4.957 -5.936 14.077 1.00 83.25 88 GLN A N 1
ATOM 637 C CA . GLN A 1 88 ? 4.765 -7.336 14.441 1.00 83.25 88 GLN A CA 1
ATOM 638 C C . GLN A 1 88 ? 5.618 -8.282 13.585 1.00 83.25 88 GLN A C 1
ATOM 640 O O . GLN A 1 88 ? 6.263 -9.174 14.128 1.00 83.25 88 GLN A O 1
ATOM 645 N N . ALA A 1 89 ? 5.708 -8.043 12.277 1.00 84.69 89 ALA A N 1
ATOM 646 C CA . ALA A 1 89 ? 6.610 -8.751 11.374 1.00 84.69 89 ALA A CA 1
ATOM 647 C C . ALA A 1 89 ? 8.074 -8.516 11.764 1.00 84.69 89 ALA A C 1
ATOM 649 O O . ALA A 1 89 ? 8.857 -9.460 11.810 1.00 84.69 89 ALA A O 1
ATOM 650 N N . ARG A 1 90 ? 8.440 -7.280 12.132 1.00 78.12 90 ARG A N 1
ATOM 651 C CA . ARG A 1 90 ? 9.772 -6.967 12.656 1.00 78.12 90 ARG A CA 1
ATOM 652 C C . ARG A 1 90 ? 10.031 -7.692 13.976 1.00 78.12 90 ARG A C 1
ATOM 654 O O . ARG A 1 90 ? 11.096 -8.264 14.126 1.00 78.12 90 ARG A O 1
ATOM 661 N N . ALA A 1 91 ? 9.079 -7.716 14.906 1.00 79.94 91 ALA A N 1
ATOM 662 C CA . ALA A 1 91 ? 9.230 -8.440 16.169 1.00 79.94 91 ALA A CA 1
ATOM 663 C C . ALA A 1 91 ? 9.375 -9.960 15.970 1.00 79.94 91 ALA A C 1
ATOM 665 O O . ALA A 1 91 ? 10.101 -10.603 16.723 1.00 79.94 91 ALA A O 1
ATOM 666 N N . TYR A 1 92 ? 8.712 -10.512 14.951 1.00 80.75 92 TYR A N 1
ATOM 667 C CA . TYR A 1 92 ? 8.777 -11.928 14.597 1.00 80.75 92 TYR A CA 1
ATOM 668 C C . TYR A 1 92 ? 10.087 -12.303 13.885 1.00 80.75 92 TYR A C 1
ATOM 670 O O . TYR A 1 92 ? 10.691 -13.316 14.216 1.00 80.75 92 TYR A O 1
ATOM 678 N N . ILE A 1 93 ? 10.558 -11.474 12.946 1.00 79.31 93 ILE A N 1
ATOM 679 C CA . ILE A 1 93 ? 11.792 -11.723 12.181 1.00 79.31 93 ILE A CA 1
ATOM 680 C C . ILE A 1 93 ? 13.046 -11.388 12.998 1.00 79.31 93 ILE A C 1
ATOM 682 O O . ILE A 1 93 ? 14.023 -12.127 12.949 1.00 79.31 93 ILE A O 1
ATOM 686 N N . PHE A 1 94 ? 13.033 -10.287 13.753 1.00 69.81 94 PHE A N 1
ATOM 687 C CA . PHE A 1 94 ? 14.183 -9.846 14.549 1.00 69.81 94 PHE A CA 1
ATOM 688 C C . PHE A 1 94 ? 14.215 -10.426 15.960 1.00 69.81 94 PHE A C 1
ATOM 690 O O . PHE A 1 94 ? 15.072 -10.000 16.721 1.00 69.81 94 PHE A O 1
ATOM 697 N N . GLY A 1 95 ? 13.316 -11.359 16.301 1.00 63.97 95 GLY A N 1
ATOM 698 C CA . GLY A 1 95 ? 13.330 -12.080 17.573 1.00 63.97 95 GLY A CA 1
ATOM 699 C C . GLY A 1 95 ? 13.479 -11.159 18.783 1.00 63.97 95 GLY A C 1
ATOM 700 O O . GLY A 1 95 ? 14.582 -10.901 19.244 1.00 63.97 95 GLY A O 1
ATOM 701 N N . GLU A 1 96 ? 12.359 -10.699 19.341 1.00 60.53 96 GLU A N 1
ATOM 702 C CA . GLU A 1 96 ? 12.349 -10.192 20.719 1.00 60.53 96 GLU A CA 1
ATOM 703 C C . GLU A 1 96 ? 13.270 -8.971 20.979 1.00 60.53 96 GLU A C 1
ATOM 705 O O . GLU A 1 96 ? 13.995 -8.907 21.965 1.00 60.53 96 GLU A O 1
ATOM 710 N N . SER A 1 97 ? 13.144 -7.881 20.213 1.00 55.91 97 SER A N 1
ATOM 711 C CA . SER A 1 97 ? 13.715 -6.581 20.646 1.00 55.91 97 SER A CA 1
ATOM 712 C C . SER A 1 97 ? 13.002 -5.987 21.882 1.00 55.91 97 SER A C 1
ATOM 714 O O . SER A 1 97 ? 13.299 -4.873 22.317 1.00 55.91 97 SER A O 1
ATOM 716 N N . ARG A 1 98 ? 12.021 -6.706 22.454 1.00 55.47 98 ARG A N 1
ATOM 717 C CA . ARG A 1 98 ? 11.459 -6.406 23.777 1.00 55.47 98 ARG A CA 1
ATOM 718 C C . ARG A 1 98 ? 12.330 -6.950 24.919 1.00 55.47 98 ARG A C 1
ATOM 720 O O . ARG A 1 98 ? 12.234 -6.397 26.012 1.00 55.47 98 ARG A O 1
ATOM 727 N N . PHE A 1 99 ? 13.215 -7.924 24.674 1.00 54.38 99 PHE A N 1
ATOM 728 C CA . PHE A 1 99 ? 14.130 -8.458 25.691 1.00 54.38 99 PHE A CA 1
ATOM 729 C C . PHE A 1 99 ? 15.289 -7.504 25.994 1.00 54.38 99 PHE A C 1
ATOM 731 O O . PHE A 1 99 ? 15.631 -7.307 27.160 1.00 54.38 99 PHE A O 1
ATOM 738 N N . ASP A 1 100 ? 15.838 -6.827 24.981 1.00 56.34 100 ASP A N 1
ATOM 739 C CA . ASP A 1 100 ? 16.985 -5.918 25.158 1.00 56.34 100 ASP A CA 1
ATOM 740 C C . ASP A 1 100 ? 16.679 -4.745 26.101 1.00 56.34 100 ASP A C 1
ATOM 742 O O . ASP A 1 100 ? 17.551 -4.236 26.811 1.00 56.34 100 ASP A O 1
ATOM 746 N N . LYS A 1 101 ? 15.409 -4.327 26.160 1.00 58.19 101 LYS A N 1
ATOM 747 C CA . LYS A 1 101 ? 14.960 -3.250 27.053 1.00 58.19 101 LYS A CA 1
ATOM 748 C C . LYS A 1 101 ? 14.713 -3.721 28.492 1.00 58.19 101 LYS A C 1
ATOM 750 O O . LYS A 1 101 ? 14.698 -2.889 29.397 1.00 58.19 101 LYS A O 1
ATOM 755 N N . VAL A 1 102 ? 14.537 -5.027 28.705 1.00 58.00 102 VAL A N 1
ATOM 756 C CA . VAL A 1 102 ? 14.390 -5.648 30.033 1.00 58.00 102 VAL A CA 1
ATOM 757 C C . VAL A 1 102 ? 15.761 -5.976 30.628 1.00 58.00 102 VAL A C 1
ATOM 759 O O . VAL A 1 102 ? 15.974 -5.728 31.813 1.00 58.00 102 VAL A O 1
ATOM 762 N N . ILE A 1 103 ? 16.726 -6.413 29.810 1.00 58.72 103 ILE A N 1
ATOM 763 C CA . ILE A 1 103 ? 18.099 -6.697 30.265 1.00 58.72 103 ILE A CA 1
ATOM 764 C C . ILE A 1 103 ? 18.824 -5.418 30.729 1.00 58.72 103 ILE A C 1
ATOM 766 O O . ILE A 1 103 ? 19.579 -5.448 31.698 1.00 58.72 103 ILE A O 1
ATOM 770 N N . ASN A 1 104 ? 18.543 -4.259 30.125 1.00 59.81 104 ASN A N 1
ATOM 771 C CA . ASN A 1 104 ? 19.207 -2.995 30.477 1.00 59.81 104 ASN A CA 1
ATOM 772 C C . ASN A 1 104 ? 18.713 -2.314 31.773 1.00 59.81 104 ASN A C 1
ATOM 774 O O . ASN A 1 104 ? 19.190 -1.228 32.100 1.00 59.81 104 ASN A O 1
ATOM 778 N N . ARG A 1 105 ? 17.756 -2.894 32.520 1.00 59.59 105 ARG A N 1
ATOM 779 C CA . ARG A 1 105 ? 17.178 -2.251 33.722 1.00 59.59 105 ARG A CA 1
ATOM 780 C C . ARG A 1 105 ? 17.561 -2.848 35.072 1.00 59.59 105 ARG A C 1
ATOM 782 O O . ARG A 1 105 ? 17.043 -2.397 36.089 1.00 59.59 105 ARG A O 1
ATOM 789 N N . GLY A 1 106 ? 18.498 -3.783 35.125 1.00 62.00 106 GLY A N 1
ATOM 790 C CA . GLY A 1 106 ? 18.952 -4.295 36.410 1.00 62.00 106 GLY A CA 1
ATOM 791 C C . GLY A 1 106 ? 20.246 -5.061 36.284 1.00 62.00 106 GLY A C 1
ATOM 792 O O . GLY A 1 106 ? 20.230 -6.254 36.005 1.00 62.00 106 GLY A O 1
ATOM 793 N N . GLN A 1 107 ? 21.365 -4.390 36.560 1.00 56.69 107 GLN A N 1
ATOM 794 C CA . GLN A 1 107 ? 22.540 -5.086 37.068 1.00 56.69 107 GLN A CA 1
ATOM 795 C C . GLN A 1 107 ? 22.088 -5.891 38.295 1.00 56.69 107 GLN A C 1
ATOM 797 O O . GLN A 1 107 ? 21.793 -5.323 39.347 1.00 56.69 107 GLN A O 1
ATOM 802 N N . LEU A 1 108 ? 21.968 -7.209 38.138 1.00 64.38 108 LEU A N 1
ATOM 803 C CA . LEU A 1 108 ? 21.752 -8.149 39.231 1.00 64.38 108 LEU A CA 1
ATOM 804 C C . LEU A 1 108 ? 22.959 -8.048 40.169 1.00 64.38 108 LEU A C 1
ATOM 806 O O . LEU A 1 108 ? 24.015 -8.628 39.925 1.00 64.38 108 LEU A O 1
ATOM 810 N N . LYS A 1 109 ? 22.813 -7.251 41.228 1.00 62.31 109 LYS A N 1
ATOM 811 C CA . LYS A 1 109 ? 23.792 -7.141 42.304 1.00 62.31 109 LYS A CA 1
ATOM 812 C C . LYS A 1 109 ? 23.741 -8.444 43.100 1.00 62.31 109 LYS A C 1
ATOM 814 O O . LYS A 1 109 ? 22.802 -8.684 43.852 1.00 62.31 109 LYS A O 1
ATOM 819 N N . VAL A 1 110 ? 24.735 -9.301 42.891 1.00 58.78 110 VAL A N 1
ATOM 820 C CA . VAL A 1 110 ? 24.923 -10.539 43.651 1.00 58.78 110 VAL A CA 1
ATOM 821 C C . VAL A 1 110 ? 25.287 -10.163 45.090 1.00 58.78 110 VAL A C 1
ATOM 823 O O . VAL A 1 110 ? 26.396 -9.709 45.368 1.00 58.78 110 VAL A O 1
ATOM 826 N N . SER A 1 111 ? 24.334 -10.315 46.011 1.00 57.41 111 SER A N 1
ATOM 827 C CA . SER A 1 111 ? 24.585 -10.263 47.454 1.00 57.41 111 SER A CA 1
ATOM 828 C C . SER A 1 111 ? 25.367 -11.508 47.868 1.00 57.41 111 SER A C 1
ATOM 830 O O . SER A 1 111 ? 24.783 -12.562 48.092 1.00 57.41 111 SER A O 1
ATOM 832 N N . GLY A 1 112 ? 26.692 -11.389 47.941 1.00 55.22 112 GLY A N 1
ATOM 833 C CA . GLY A 1 112 ? 27.577 -12.484 48.354 1.00 55.22 112 GLY A CA 1
ATOM 834 C C . GLY A 1 112 ? 28.898 -12.036 48.983 1.00 55.22 112 GLY A C 1
ATOM 835 O O . GLY A 1 112 ? 29.846 -12.810 48.995 1.00 55.22 112 GLY A O 1
ATOM 836 N N . GLY A 1 113 ? 28.987 -10.801 49.484 1.00 61.44 113 GLY A N 1
ATOM 837 C CA . GLY A 1 113 ? 30.171 -10.291 50.187 1.00 61.44 113 GLY A CA 1
ATOM 838 C C . GLY A 1 113 ? 29.798 -9.719 51.560 1.00 61.44 113 GLY A C 1
ATOM 839 O O . GLY A 1 113 ? 28.729 -9.113 51.671 1.00 61.44 113 GLY A O 1
ATOM 840 N N . PRO A 1 114 ? 30.626 -9.920 52.604 1.00 53.97 114 PRO A N 1
ATOM 841 C CA . PRO A 1 114 ? 30.293 -9.544 53.978 1.00 53.97 114 PRO A CA 1
ATOM 842 C C . PRO A 1 114 ? 30.111 -8.022 54.136 1.00 53.97 114 PRO A C 1
ATOM 844 O O . PRO A 1 114 ? 30.748 -7.247 53.418 1.00 53.97 114 PRO A O 1
ATOM 847 N N . PRO A 1 115 ? 29.246 -7.565 55.063 1.00 51.34 115 PRO A N 1
ATOM 848 C CA . PRO A 1 115 ? 28.862 -6.164 55.150 1.00 51.34 115 PRO A CA 1
ATOM 849 C C . PRO A 1 115 ? 29.980 -5.333 55.783 1.00 51.34 115 PRO A C 1
ATOM 851 O O . PRO A 1 115 ? 30.178 -5.352 56.997 1.00 51.34 115 PRO A O 1
ATOM 854 N N . THR A 1 116 ? 30.678 -4.532 54.980 1.00 41.75 116 THR A N 1
ATOM 855 C CA . THR A 1 116 ? 31.427 -3.390 55.511 1.00 41.75 116 THR A CA 1
ATOM 856 C C . THR A 1 116 ? 30.468 -2.215 55.647 1.00 41.75 116 THR A C 1
ATOM 858 O O . THR A 1 116 ? 30.129 -1.535 54.681 1.00 41.75 116 THR A O 1
ATOM 861 N N . SER A 1 117 ? 30.004 -2.013 56.878 1.00 55.69 117 SER A N 1
ATOM 862 C CA . SER A 1 117 ? 29.352 -0.784 57.317 1.00 55.69 117 SER A CA 1
ATOM 863 C C . SER A 1 117 ? 30.330 0.382 57.151 1.00 55.69 117 SER A C 1
ATOM 865 O O . SER A 1 117 ? 31.408 0.365 57.748 1.00 55.69 117 SER A O 1
ATOM 867 N N . THR A 1 118 ? 29.934 1.418 56.417 1.00 45.84 118 THR A N 1
ATOM 868 C CA . THR A 1 118 ? 30.531 2.746 56.550 1.00 45.84 118 THR A CA 1
ATOM 869 C C . THR A 1 118 ? 29.444 3.792 56.784 1.00 45.84 118 THR A C 1
ATOM 871 O O . THR A 1 118 ? 28.735 4.223 55.884 1.00 45.84 118 THR A O 1
ATOM 874 N N . LEU A 1 119 ? 29.388 4.195 58.055 1.00 43.56 119 LEU A N 1
ATOM 875 C CA . LEU A 1 119 ? 29.333 5.583 58.513 1.00 43.56 119 LEU A CA 1
ATOM 876 C C . LEU A 1 119 ? 28.036 6.371 58.269 1.00 43.56 119 LEU A C 1
ATOM 878 O O . LEU A 1 119 ? 27.822 7.035 57.261 1.00 43.56 119 LEU A O 1
ATOM 882 N N . ALA A 1 120 ? 27.231 6.342 59.332 1.00 45.56 120 ALA A N 1
ATOM 883 C CA . ALA A 1 120 ? 26.458 7.435 59.911 1.00 45.56 120 ALA A CA 1
ATOM 884 C C . ALA A 1 120 ? 26.638 8.840 59.292 1.00 45.56 120 ALA A C 1
ATOM 886 O O . ALA A 1 120 ? 27.714 9.437 59.349 1.00 45.56 120 ALA A O 1
ATOM 887 N N . LYS A 1 121 ? 25.509 9.433 58.883 1.00 43.41 121 LYS A N 1
ATOM 888 C CA . LYS A 1 121 ? 25.290 10.883 58.915 1.00 43.41 121 LYS A CA 1
ATOM 889 C C . LYS A 1 121 ? 24.019 11.169 59.720 1.00 43.41 121 LYS A C 1
ATOM 891 O O . LYS A 1 121 ? 22.961 10.615 59.437 1.00 43.41 121 LYS A O 1
ATOM 896 N N . ASN A 1 122 ? 24.194 11.983 60.757 1.00 42.28 122 ASN A N 1
ATOM 897 C CA . ASN A 1 122 ? 23.224 12.349 61.788 1.00 42.28 122 ASN A CA 1
ATOM 898 C C . ASN A 1 122 ? 21.976 13.100 61.258 1.00 42.28 122 ASN A C 1
ATOM 900 O O . ASN A 1 122 ? 22.040 13.785 60.240 1.00 42.28 122 ASN A O 1
ATOM 904 N N . ALA A 1 123 ? 20.891 12.924 62.025 1.00 43.84 123 ALA A N 1
ATOM 905 C CA . ALA A 1 123 ? 19.471 13.339 61.953 1.00 43.84 123 ALA A CA 1
ATOM 906 C C . ALA A 1 123 ? 19.218 14.884 61.959 1.00 43.84 123 ALA A C 1
ATOM 908 O O . ALA A 1 123 ? 20.220 15.598 61.923 1.00 43.84 123 ALA A O 1
ATOM 909 N N . PRO A 1 124 ? 17.977 15.457 62.089 1.00 45.66 124 PRO A N 1
ATOM 910 C CA . PRO A 1 124 ? 16.632 14.875 62.340 1.00 45.66 124 PRO A CA 1
ATOM 911 C C . PRO A 1 124 ? 15.410 15.536 61.618 1.00 45.66 124 PRO A C 1
ATOM 913 O O . PRO A 1 124 ? 15.489 16.658 61.134 1.00 45.66 124 PRO A O 1
ATOM 916 N N . GLY A 1 125 ? 14.235 14.885 61.679 1.00 40.28 125 GLY A N 1
ATOM 917 C CA . GLY A 1 125 ? 12.922 15.566 61.694 1.00 40.28 125 GLY A CA 1
ATOM 918 C C . GLY A 1 125 ? 11.985 15.364 60.491 1.00 40.28 125 GLY A C 1
ATOM 919 O O . GLY A 1 125 ? 12.369 15.599 59.357 1.00 40.28 125 GLY A O 1
ATOM 920 N N . GLU A 1 126 ? 10.735 14.999 60.809 1.00 53.81 126 GLU A N 1
ATOM 921 C CA . GLU A 1 126 ? 9.511 14.978 59.977 1.00 53.81 126 GLU A CA 1
ATOM 922 C C . GLU A 1 126 ? 9.230 13.729 59.112 1.00 53.81 126 GLU A C 1
ATOM 924 O O . GLU A 1 126 ? 9.554 13.669 57.925 1.00 53.81 126 GLU A O 1
ATOM 929 N N . PRO A 1 127 ? 8.504 12.730 59.662 1.00 53.91 127 PRO A N 1
ATOM 930 C CA . PRO A 1 127 ? 7.555 11.973 58.857 1.00 53.91 127 PRO A CA 1
ATOM 931 C C . PRO A 1 127 ? 6.312 12.851 58.616 1.00 53.91 127 PRO A C 1
ATOM 933 O O . PRO A 1 127 ? 6.059 13.760 59.398 1.00 53.91 127 PRO A O 1
ATOM 936 N N . LEU A 1 128 ? 5.492 12.515 57.613 1.00 55.91 128 LEU A N 1
ATOM 937 C CA . LEU A 1 128 ? 4.193 13.132 57.254 1.00 55.91 128 LEU A CA 1
ATOM 938 C C . LEU A 1 128 ? 4.229 14.164 56.110 1.00 55.91 128 LEU A C 1
ATOM 940 O O . LEU A 1 128 ? 4.032 15.351 56.330 1.00 55.91 128 LEU A O 1
ATOM 944 N N . ALA A 1 129 ? 4.314 13.688 54.863 1.00 54.06 129 ALA A N 1
ATOM 945 C CA . ALA A 1 129 ? 3.529 14.278 53.767 1.00 54.06 129 ALA A CA 1
ATOM 946 C C . ALA A 1 129 ? 3.494 13.390 52.507 1.00 54.06 129 ALA A C 1
ATOM 948 O O . ALA A 1 129 ? 4.067 13.750 51.478 1.00 54.06 129 ALA A O 1
ATOM 949 N N . PRO A 1 130 ? 2.744 12.276 52.479 1.00 53.72 130 PRO A N 1
ATOM 950 C CA . PRO A 1 130 ? 2.155 11.855 51.223 1.00 53.72 130 PRO A CA 1
ATOM 951 C C . PRO A 1 130 ? 0.960 12.778 50.942 1.00 53.72 130 PRO A C 1
ATOM 953 O O . PRO A 1 130 ? -0.190 12.406 51.142 1.00 53.72 130 PRO A O 1
ATOM 956 N N . LYS A 1 131 ? 1.209 13.987 50.417 1.00 58.09 131 LYS A N 1
ATOM 957 C CA . LYS A 1 131 ? 0.190 14.715 49.635 1.00 58.09 131 LYS A CA 1
ATOM 958 C C . LYS A 1 131 ? 0.112 14.079 48.239 1.00 58.09 131 LYS A C 1
ATOM 960 O O . LYS A 1 131 ? 0.286 14.734 47.217 1.00 58.09 131 LYS A O 1
ATOM 965 N N . LEU A 1 132 ? -0.084 12.761 48.223 1.00 58.22 132 LEU A N 1
ATOM 966 C CA . LEU A 1 132 ? -0.407 11.963 47.055 1.00 58.22 132 LEU A CA 1
ATOM 967 C C . LEU A 1 132 ? -1.925 11.876 47.015 1.00 58.22 132 LEU A C 1
ATOM 969 O O . LEU A 1 132 ? -2.492 11.055 47.717 1.00 58.22 132 LEU A O 1
ATOM 973 N N . VAL A 1 133 ? -2.519 12.735 46.185 1.00 56.69 133 VAL A N 1
ATOM 974 C CA . VAL A 1 133 ? -3.887 12.661 45.649 1.00 56.69 133 VAL A CA 1
ATOM 975 C C . VAL A 1 133 ? -4.994 12.579 46.710 1.00 56.69 133 VAL A C 1
ATOM 977 O O . VAL A 1 133 ? -5.031 11.713 47.568 1.00 56.69 133 VAL A O 1
ATOM 980 N N . SER A 1 134 ? -5.935 13.514 46.631 1.00 61.00 134 SER A N 1
ATOM 981 C CA . SER A 1 134 ? -7.087 13.699 47.518 1.00 61.00 134 SER A CA 1
ATOM 982 C C . SER A 1 134 ? -8.048 12.498 47.571 1.00 61.00 134 SER A C 1
ATOM 984 O O . SER A 1 134 ? -9.174 12.569 47.087 1.00 61.00 134 SER A O 1
ATOM 986 N N . ASN A 1 135 ? -7.612 11.391 48.154 1.00 63.94 135 ASN A N 1
ATOM 987 C CA . ASN A 1 135 ? -8.462 10.288 48.558 1.00 63.94 135 ASN A CA 1
ATOM 988 C C . ASN A 1 135 ? -7.853 9.642 49.805 1.00 63.94 135 ASN A C 1
ATOM 990 O O . ASN A 1 135 ? -7.352 8.518 49.775 1.00 63.94 135 ASN A O 1
ATOM 994 N N . VAL A 1 136 ? -7.857 10.410 50.898 1.00 63.88 136 VAL A N 1
ATOM 995 C CA . VAL A 1 136 ? -7.479 9.924 52.226 1.00 63.88 136 VAL A CA 1
ATOM 996 C C . VAL A 1 136 ? -8.383 8.726 52.554 1.00 63.88 136 VAL A C 1
ATOM 998 O O . VAL A 1 136 ? -9.609 8.878 52.545 1.00 63.88 136 VAL A O 1
ATOM 1001 N N . PRO A 1 137 ? -7.830 7.525 52.807 1.00 48.97 137 PRO A N 1
ATOM 1002 C CA . PRO A 1 137 ? -8.627 6.357 53.164 1.00 48.97 137 PRO A CA 1
ATOM 1003 C C . PRO A 1 137 ? -9.277 6.606 54.530 1.00 48.97 137 PRO A C 1
ATOM 1005 O O . PRO A 1 137 ? -8.608 6.553 55.557 1.00 48.97 137 PRO A O 1
ATOM 1008 N N . GLY A 1 138 ? -10.565 6.952 54.536 1.00 61.34 138 GLY A N 1
ATOM 1009 C CA . GLY A 1 138 ? -11.311 7.284 55.755 1.00 61.34 138 GLY A CA 1
ATOM 1010 C C . GLY A 1 138 ? -12.321 8.420 55.594 1.00 61.34 138 GLY A C 1
ATOM 1011 O O . GLY A 1 138 ? -13.265 8.495 56.376 1.00 61.34 138 GLY A O 1
ATOM 1012 N N . GLU A 1 139 ? -12.198 9.256 54.558 1.00 58.81 139 GLU A N 1
ATOM 1013 C CA . GLU A 1 139 ? -13.261 10.192 54.188 1.00 58.81 139 GLU A CA 1
ATOM 1014 C C . GLU A 1 139 ? -14.250 9.493 53.257 1.00 58.81 139 GLU A C 1
ATOM 1016 O O . GLU A 1 139 ? -13.931 9.124 52.125 1.00 58.81 139 GLU A O 1
ATOM 1021 N N . GLN A 1 140 ? -15.476 9.297 53.742 1.00 55.44 140 GLN A N 1
ATOM 1022 C CA . GLN A 1 140 ? -16.595 8.922 52.891 1.00 55.44 140 GLN A CA 1
ATOM 1023 C C . GLN A 1 140 ? -16.848 10.086 51.931 1.00 55.44 140 GLN A C 1
ATOM 1025 O O . GLN A 1 140 ? -17.594 11.014 52.245 1.00 55.44 140 GLN A O 1
ATOM 1030 N N . ILE A 1 141 ? -16.231 10.047 50.751 1.00 61.47 141 ILE A N 1
ATOM 1031 C CA . ILE A 1 141 ? -16.671 10.853 49.614 1.00 61.47 141 ILE A CA 1
ATOM 1032 C C . ILE A 1 141 ? -18.027 10.275 49.204 1.00 61.47 141 ILE A C 1
ATOM 1034 O O . ILE A 1 141 ? -18.147 9.442 48.309 1.00 61.47 141 ILE A O 1
ATOM 1038 N N . VAL A 1 142 ? -19.063 10.674 49.944 1.00 65.44 142 VAL A N 1
ATOM 1039 C CA . VAL A 1 142 ? -20.455 10.440 49.591 1.00 65.44 142 VAL A CA 1
ATOM 1040 C C . VAL A 1 142 ? -20.659 11.206 48.301 1.00 65.44 142 VAL A C 1
ATOM 1042 O O . VAL A 1 142 ? -20.652 12.438 48.299 1.00 65.44 142 VAL A O 1
ATOM 1045 N N . TRP A 1 143 ? -20.767 10.467 47.201 1.00 71.12 143 TRP A N 1
ATOM 1046 C CA . TRP A 1 143 ? -21.052 11.012 45.884 1.00 71.12 143 TRP A CA 1
ATOM 1047 C C . TRP A 1 143 ? -22.276 11.927 45.980 1.00 71.12 143 TRP A C 1
ATOM 1049 O O . TRP A 1 143 ? -23.412 11.465 46.096 1.00 71.12 143 TRP A O 1
ATOM 1059 N N . LYS A 1 144 ? -22.042 13.244 45.998 1.00 73.88 144 LYS A N 1
ATOM 1060 C CA . LYS A 1 144 ? -23.124 14.222 46.013 1.00 73.88 144 LYS A CA 1
ATOM 1061 C C . LYS A 1 144 ? -23.660 14.316 44.599 1.00 73.88 144 LYS A C 1
ATOM 1063 O O . LYS A 1 144 ? -22.941 14.705 43.681 1.00 73.88 144 LYS A O 1
ATOM 1068 N N . TYR A 1 145 ? -24.921 13.937 44.433 1.00 75.88 145 TYR A N 1
ATOM 1069 C CA . TYR A 1 145 ? -25.598 14.090 43.157 1.00 75.88 145 TYR A CA 1
ATOM 1070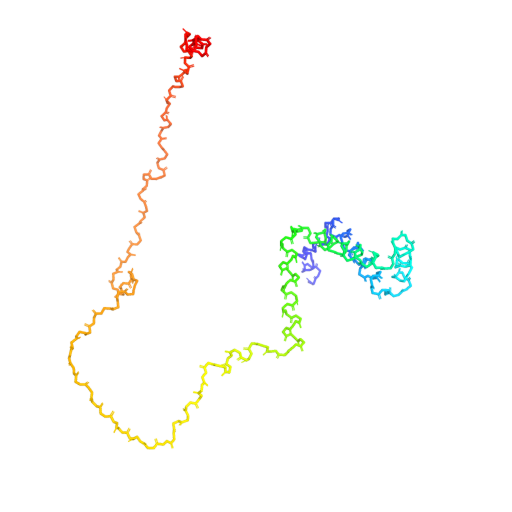 C C . TYR A 1 145 ? -25.601 15.577 42.761 1.00 75.88 145 TYR A C 1
ATOM 1072 O O . TYR A 1 145 ? -25.861 16.428 43.621 1.00 75.88 145 TYR A O 1
ATOM 1080 N N . PRO A 1 146 ? -25.284 15.912 41.497 1.00 78.38 146 PRO A N 1
ATOM 1081 C CA . PRO A 1 146 ? -25.294 17.293 41.042 1.00 78.38 146 PRO A CA 1
ATOM 1082 C C . PRO A 1 146 ? -26.682 17.914 41.263 1.00 78.38 146 PRO A C 1
ATOM 1084 O O . PRO A 1 146 ? -27.691 17.227 41.102 1.00 78.38 146 PRO A O 1
ATOM 1087 N N . PRO A 1 147 ? -26.765 19.198 41.648 1.00 74.38 147 PRO A N 1
ATOM 1088 C CA . PRO A 1 147 ? -28.044 19.835 41.928 1.00 74.38 147 PRO A CA 1
ATOM 1089 C C . PRO A 1 147 ? -28.979 19.711 40.718 1.00 74.38 147 PRO A C 1
ATOM 1091 O O . PRO A 1 147 ? -28.605 20.012 39.583 1.00 74.38 147 PRO A O 1
ATOM 1094 N N . LEU A 1 148 ? -30.216 19.279 40.982 1.00 64.94 148 LEU A N 1
ATOM 1095 C CA . LEU A 1 148 ? -31.274 19.044 39.985 1.00 64.94 148 LEU A CA 1
ATOM 1096 C C . LEU A 1 148 ? -31.653 20.305 39.181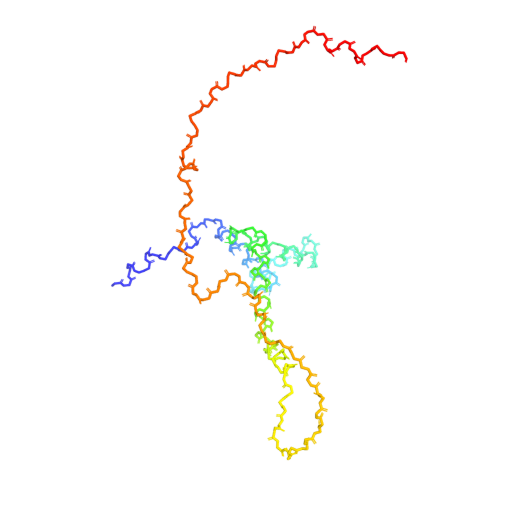 1.00 64.94 148 LEU A C 1
ATOM 1098 O O . LEU A 1 148 ? -32.341 20.212 38.168 1.00 64.94 148 LEU A O 1
ATOM 1102 N N . GLU A 1 149 ? -31.151 21.470 39.595 1.00 67.25 149 GLU A N 1
ATOM 1103 C CA . GLU A 1 149 ? -31.158 22.737 38.858 1.00 67.25 149 GLU A CA 1
ATOM 1104 C C . GLU A 1 149 ? -30.598 22.593 37.429 1.00 67.25 149 GLU A C 1
ATOM 1106 O O . GLU A 1 149 ? -31.075 23.264 36.521 1.00 67.25 149 GLU A O 1
ATOM 1111 N N . LEU A 1 150 ? -29.641 21.682 37.193 1.00 63.19 150 LEU A N 1
ATOM 1112 C CA . LEU A 1 150 ? -29.068 21.456 35.856 1.00 63.19 150 LEU A CA 1
ATOM 1113 C C . LEU A 1 150 ? -30.041 20.786 34.873 1.00 63.19 150 LEU A C 1
ATOM 1115 O O . LEU A 1 150 ? -29.910 20.959 33.664 1.00 63.19 150 LEU A O 1
ATOM 1119 N N . LEU A 1 151 ? -31.006 20.016 35.380 1.00 64.38 151 LEU A N 1
ATOM 1120 C CA . LEU A 1 151 ? -32.048 19.375 34.569 1.00 64.38 151 LEU A CA 1
ATOM 1121 C C . LEU A 1 151 ? -33.303 20.241 34.464 1.00 64.38 151 LEU A C 1
ATOM 1123 O O . LEU A 1 151 ? -34.182 19.975 33.643 1.00 64.38 151 LEU A O 1
ATOM 1127 N N . ARG A 1 152 ? -33.390 21.293 35.281 1.00 60.38 152 ARG A N 1
ATOM 1128 C CA . ARG A 1 152 ? -34.439 22.295 35.189 1.00 60.38 152 ARG A CA 1
ATOM 1129 C C . ARG A 1 152 ? -34.087 23.209 34.021 1.00 60.38 152 ARG A C 1
ATOM 1131 O O . ARG A 1 152 ? -33.555 24.299 34.204 1.00 60.38 152 ARG A O 1
ATOM 1138 N N . THR A 1 153 ? -34.370 22.741 32.800 1.00 59.94 153 THR A N 1
ATOM 1139 C CA . THR A 1 153 ? -34.382 23.598 31.610 1.00 59.94 153 THR A CA 1
ATOM 1140 C C . THR A 1 153 ? -35.086 24.896 31.990 1.00 59.94 153 THR A C 1
ATOM 1142 O O . THR A 1 153 ? -36.237 24.831 32.441 1.00 59.94 153 THR A O 1
ATOM 1145 N N . PRO A 1 154 ? -34.426 26.060 31.871 1.00 63.75 154 PRO A N 1
ATOM 1146 C CA . PRO A 1 154 ? -35.088 27.317 32.156 1.00 63.75 154 PRO A CA 1
ATOM 1147 C C . PRO A 1 154 ? -36.335 27.390 31.267 1.00 63.75 154 PRO A C 1
ATOM 1149 O O . PRO A 1 154 ? -36.248 27.007 30.092 1.00 63.75 154 PRO A O 1
ATOM 1152 N N . PRO A 1 155 ? -37.499 27.844 31.775 1.00 52.84 155 PRO A N 1
ATOM 1153 C CA . PRO A 1 155 ? -38.601 28.167 30.886 1.00 52.84 155 PRO A CA 1
ATOM 1154 C C . PRO A 1 155 ? -38.025 29.131 29.858 1.00 52.84 155 PRO A C 1
ATOM 1156 O O . PRO A 1 155 ? -37.433 30.137 30.251 1.00 52.84 155 PRO A O 1
ATOM 1159 N N . LEU A 1 156 ? -38.106 28.757 28.574 1.00 46.09 156 LEU A N 1
ATOM 1160 C CA . LEU A 1 156 ? -37.679 29.567 27.439 1.00 46.09 156 LEU A CA 1
ATOM 1161 C C . LEU A 1 156 ? -38.005 31.023 27.754 1.00 46.09 156 LEU A C 1
ATOM 1163 O O . LEU A 1 156 ? -39.165 31.437 27.703 1.00 46.09 156 LEU A O 1
ATOM 1167 N N . SER A 1 157 ? -36.974 31.785 28.125 1.00 43.06 157 SER A N 1
ATOM 1168 C CA . SER A 1 157 ? -37.067 33.228 28.187 1.00 43.06 157 SER A CA 1
ATOM 1169 C C . SER A 1 157 ? -37.324 33.613 26.745 1.00 43.06 157 SER A C 1
ATOM 1171 O O . SER A 1 157 ? -36.407 33.632 25.922 1.00 43.06 157 SER A O 1
ATOM 1173 N N . LYS A 1 158 ? -38.605 33.805 26.412 1.00 48.78 158 LYS A N 1
ATOM 1174 C CA . LYS A 1 158 ? -39.050 34.431 25.177 1.00 48.78 158 LYS A CA 1
ATOM 1175 C C . LYS A 1 158 ? -38.520 35.858 25.228 1.00 48.78 158 LYS A C 1
ATOM 1177 O O . LYS A 1 158 ? -39.251 36.791 25.537 1.00 48.78 158 LYS A O 1
ATOM 1182 N N . LYS A 1 159 ? -37.220 36.025 24.984 1.00 45.06 159 LYS A N 1
ATOM 1183 C CA . LYS A 1 159 ? -36.657 37.307 24.607 1.00 45.06 159 LYS A CA 1
ATOM 1184 C C . LYS A 1 159 ? -37.305 37.620 23.263 1.00 45.06 159 LYS A C 1
ATOM 1186 O O . LYS A 1 159 ? -37.077 36.867 22.314 1.00 45.06 159 LYS A O 1
ATOM 1191 N N . PRO A 1 160 ? -38.159 38.653 23.161 1.00 45.09 160 PRO A N 1
ATOM 1192 C CA . PRO A 1 160 ? -38.593 39.094 21.855 1.00 45.09 160 PRO A CA 1
ATOM 1193 C C . PRO A 1 160 ? -37.329 39.469 21.087 1.00 45.09 160 PRO A C 1
ATOM 1195 O O . PRO A 1 160 ? -36.462 40.173 21.613 1.00 45.09 160 PRO A O 1
ATOM 1198 N N . TRP A 1 161 ? -37.212 38.957 19.865 1.00 45.06 161 TRP A N 1
ATOM 1199 C CA . TRP A 1 161 ? -36.241 39.411 18.886 1.00 45.06 161 TRP A CA 1
ATOM 1200 C C . TRP A 1 161 ? -36.509 40.900 18.677 1.00 45.06 161 TRP A C 1
ATOM 1202 O O . TRP A 1 161 ? -37.323 41.291 17.843 1.00 45.06 161 TRP A O 1
ATOM 1212 N N . LYS A 1 162 ? -35.882 41.755 19.492 1.00 43.75 162 LYS A N 1
ATOM 1213 C CA . LYS A 1 162 ? -35.749 43.168 19.175 1.00 43.75 162 LYS A CA 1
ATOM 1214 C C . LYS A 1 162 ? -34.876 43.209 17.935 1.00 43.75 162 LYS A C 1
ATOM 1216 O O . LYS A 1 162 ? -33.654 43.157 18.019 1.00 43.75 162 LYS A O 1
ATOM 1221 N N . VAL A 1 163 ? -35.572 43.188 16.802 1.00 53.34 163 VAL A N 1
ATOM 1222 C CA . VAL A 1 163 ? -35.295 43.919 15.575 1.00 53.34 163 VAL A CA 1
ATOM 1223 C C . VAL A 1 163 ? -34.023 44.742 15.749 1.00 53.34 163 VAL A C 1
ATOM 1225 O O . VAL A 1 163 ? -34.025 45.761 16.444 1.00 53.34 163 VAL A O 1
ATOM 1228 N N . LEU A 1 164 ? -32.935 44.279 15.131 1.00 48.78 164 LEU A N 1
ATOM 1229 C CA . LEU A 1 164 ? -31.844 45.142 14.697 1.00 48.78 164 LEU A CA 1
ATOM 1230 C C . LEU A 1 164 ? -32.475 46.150 13.732 1.00 48.78 164 LEU A C 1
ATOM 1232 O O . LEU A 1 164 ? -32.477 45.978 12.517 1.00 48.78 164 LEU A O 1
ATOM 1236 N N . ALA A 1 165 ? -33.109 47.170 14.306 1.00 52.38 165 ALA A N 1
ATOM 1237 C CA . ALA A 1 165 ? -33.546 48.349 13.603 1.00 52.38 165 ALA A CA 1
ATOM 1238 C C . ALA A 1 165 ? -32.254 49.053 13.213 1.00 52.38 165 ALA A C 1
ATOM 1240 O O . ALA A 1 165 ? -31.652 49.782 14.005 1.00 52.38 165 ALA A O 1
ATOM 1241 N N . LEU A 1 166 ? -31.790 48.730 12.006 1.00 47.78 166 LEU A N 1
ATOM 1242 C CA . LEU A 1 166 ? -30.882 49.543 11.223 1.00 47.78 166 LEU A CA 1
ATOM 1243 C C . LEU A 1 166 ? -31.311 50.998 11.414 1.00 47.78 166 LEU A C 1
ATOM 1245 O O . LEU A 1 166 ? -32.360 51.412 10.924 1.00 47.78 166 LEU A O 1
ATOM 1249 N N . ARG A 1 167 ? -30.533 51.757 12.193 1.00 48.81 167 ARG A N 1
ATOM 1250 C CA . ARG A 1 167 ? -30.720 53.201 12.291 1.00 48.81 167 ARG A CA 1
ATOM 1251 C C . ARG A 1 167 ? -30.519 53.762 10.878 1.00 48.81 167 ARG A C 1
ATOM 1253 O O . ARG A 1 167 ? -29.421 53.598 10.337 1.00 48.81 167 ARG A O 1
ATOM 1260 N N . PRO A 1 168 ? -31.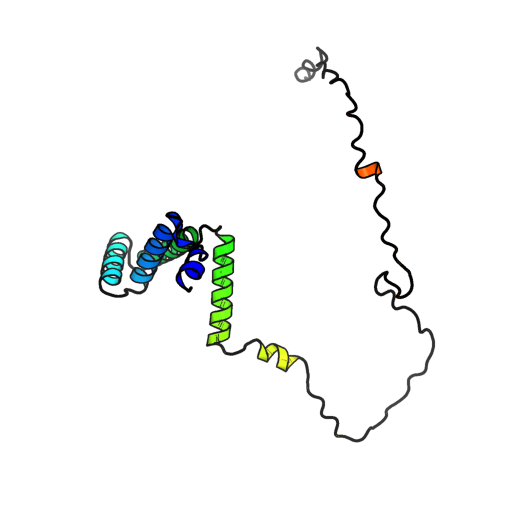525 54.409 10.267 1.00 48.91 168 PRO A N 1
ATOM 1261 C CA . PRO A 1 168 ? -31.361 55.013 8.956 1.00 48.91 168 PRO A CA 1
ATOM 1262 C C . PRO A 1 168 ? -30.478 56.252 9.136 1.00 48.91 168 PRO A C 1
ATOM 1264 O O . PRO A 1 168 ? -30.938 57.299 9.574 1.00 48.91 168 PRO A O 1
ATOM 1267 N N . GLY A 1 169 ? -29.175 56.105 8.892 1.00 57.91 169 GLY A N 1
ATOM 1268 C CA . GLY A 1 169 ? -28.221 57.212 9.017 1.00 57.91 169 GLY A CA 1
ATOM 1269 C C . GLY A 1 169 ? -26.750 56.819 9.151 1.00 57.91 169 GLY A C 1
ATOM 1270 O O . GLY A 1 169 ? -25.889 57.650 8.897 1.00 57.91 169 GLY A O 1
ATOM 1271 N N . TRP A 1 170 ? -26.429 55.564 9.484 1.00 53.00 170 TRP A N 1
ATOM 1272 C CA . TRP A 1 170 ? -25.035 55.162 9.750 1.00 53.00 170 TRP A CA 1
ATOM 1273 C C . TRP A 1 170 ? -24.193 54.828 8.503 1.00 53.00 170 TRP A C 1
ATOM 1275 O O . TRP A 1 170 ? -22.980 54.689 8.600 1.00 53.00 170 TRP A O 1
ATOM 1285 N N . LEU A 1 171 ? -24.807 54.753 7.316 1.00 52.28 171 LEU A N 1
ATOM 1286 C CA . LEU A 1 171 ? -24.115 54.452 6.051 1.00 52.28 171 LEU A CA 1
ATOM 1287 C C . LEU A 1 171 ? -23.606 55.691 5.292 1.00 52.28 171 LEU A C 1
ATOM 1289 O O . LEU A 1 171 ? -22.999 55.542 4.238 1.00 52.28 171 LEU A O 1
ATOM 1293 N N . ARG A 1 172 ? -23.810 56.909 5.814 1.00 56.34 172 ARG A N 1
ATOM 1294 C CA . ARG A 1 172 ? -23.360 58.151 5.153 1.00 56.34 172 ARG A CA 1
ATOM 1295 C C . ARG A 1 172 ? -22.018 58.695 5.669 1.00 56.34 172 ARG A C 1
ATOM 1297 O O . ARG A 1 172 ? -21.536 59.687 5.153 1.00 56.34 172 ARG A O 1
ATOM 1304 N N . SER A 1 173 ? -21.399 58.033 6.652 1.00 57.19 173 SER A N 1
ATOM 1305 C CA . SER A 1 173 ? -20.160 58.491 7.312 1.00 57.19 173 SER A CA 1
ATOM 1306 C C . SER A 1 173 ? -18.864 57.872 6.756 1.00 57.19 173 SER A C 1
ATOM 1308 O O . SER A 1 173 ? -17.789 58.181 7.266 1.00 57.19 173 SER A O 1
ATOM 1310 N N . ILE A 1 174 ? -18.937 56.985 5.757 1.00 56.91 174 ILE A N 1
ATOM 1311 C CA . ILE A 1 174 ? -17.757 56.295 5.193 1.00 56.91 174 ILE A CA 1
ATOM 1312 C C . ILE A 1 174 ? -17.226 56.950 3.904 1.00 56.91 174 ILE A C 1
ATOM 1314 O O . ILE A 1 174 ? -16.111 56.643 3.499 1.00 56.91 174 ILE A O 1
ATOM 1318 N N . TRP A 1 175 ? -17.963 57.888 3.298 1.00 58.59 175 TRP A N 1
ATOM 1319 C CA . TRP A 1 175 ? -17.585 58.507 2.016 1.00 58.59 175 TRP A CA 1
ATOM 1320 C C . TRP A 1 175 ? -17.226 60.001 2.071 1.00 58.59 175 TRP A C 1
ATOM 1322 O O . TRP A 1 175 ? -16.778 60.525 1.061 1.00 58.59 175 TRP A O 1
ATOM 1332 N N . ASP A 1 176 ? -17.332 60.659 3.229 1.00 56.62 176 ASP A N 1
ATOM 1333 C CA . ASP A 1 176 ? -16.909 62.057 3.408 1.00 56.62 176 ASP A CA 1
ATOM 1334 C C . ASP A 1 176 ? -15.778 62.154 4.440 1.00 56.62 176 ASP A C 1
ATOM 1336 O O . ASP A 1 176 ? -16.001 62.425 5.623 1.00 56.62 176 ASP A O 1
ATOM 1340 N N . ARG A 1 177 ? -14.538 61.945 3.990 1.00 47.28 177 ARG A N 1
ATOM 1341 C CA . ARG A 1 177 ? -13.372 62.613 4.578 1.00 47.28 177 ARG A CA 1
ATOM 1342 C C . ARG A 1 177 ? -12.451 63.088 3.446 1.00 47.28 177 ARG A C 1
ATOM 1344 O O . ARG A 1 177 ? -12.165 62.268 2.575 1.00 47.28 177 ARG A O 1
ATOM 1351 N N . PRO A 1 178 ? -12.046 64.371 3.438 1.00 58.66 178 PRO A N 1
ATOM 1352 C CA . PRO A 1 178 ? -11.087 64.904 2.473 1.00 58.66 178 PRO A CA 1
ATOM 1353 C C . PRO A 1 178 ? -9.685 64.317 2.670 1.00 58.66 178 PRO A C 1
ATOM 1355 O O . PRO A 1 178 ? -9.353 63.947 3.824 1.00 58.66 178 PRO A O 1
#